Protein AF-A0A7S2SVE8-F1 (afdb_monomer_lite)

Organism: NCBI:txid1034831

pLDDT: mean 79.85, std 13.55, range [43.0, 96.0]

Sequence (107 aa):
PQIFYGEEISMAARYWTHGFDLFSPDRALVAHDYDTFHMRPWKWDYLHLGNSLRRLYGLLQLPGGSKFVAPQSPYGMGRHRSMRDFQALAGLHFGKRQSDAEYQCRR

Structure (mmCIF, N/CA/C/O backbone):
data_AF-A0A7S2SVE8-F1
#
_entry.id   AF-A0A7S2SVE8-F1
#
loop_
_atom_site.group_PDB
_atom_site.id
_atom_site.type_symbol
_atom_site.label_atom_id
_atom_site.label_alt_id
_atom_site.label_comp_id
_atom_site.label_asym_id
_atom_site.label_entity_id
_atom_site.label_seq_id
_atom_site.pdbx_PDB_ins_code
_atom_site.Cartn_x
_atom_site.Cartn_y
_atom_site.Cartn_z
_atom_site.occupancy
_atom_site.B_iso_or_equiv
_atom_site.auth_seq_id
_atom_site.auth_comp_id
_atom_site.auth_asym_id
_atom_site.auth_atom_id
_atom_site.pdbx_PDB_model_num
ATOM 1 N N . PRO A 1 1 ? 17.301 -0.600 -8.147 1.00 43.50 1 PRO A N 1
ATOM 2 C CA . PRO A 1 1 ? 16.457 -1.520 -7.350 1.00 43.50 1 PRO A CA 1
ATOM 3 C C . PRO A 1 1 ? 15.477 -0.756 -6.436 1.00 43.50 1 PRO A C 1
ATOM 5 O O . PRO A 1 1 ? 15.729 -0.660 -5.246 1.00 43.50 1 PRO A O 1
ATOM 8 N N . GLN A 1 2 ? 14.409 -0.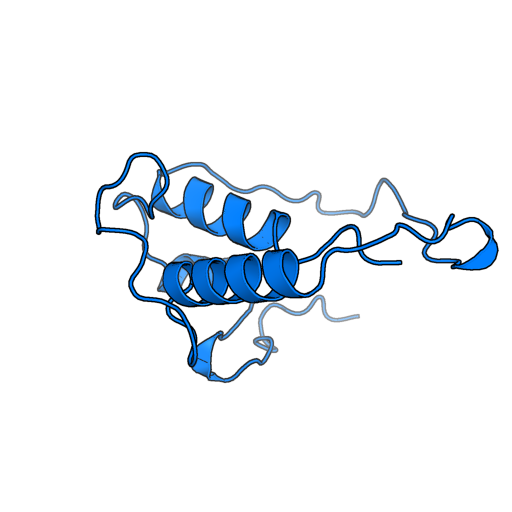148 -6.977 1.00 51.94 2 GLN A N 1
ATOM 9 C CA . GLN A 1 2 ? 13.431 0.620 -6.172 1.00 51.94 2 GLN A CA 1
ATOM 10 C C . GLN A 1 2 ? 12.044 0.784 -6.855 1.00 51.94 2 GLN A C 1
ATOM 12 O O . GLN A 1 2 ? 11.335 1.739 -6.574 1.00 51.94 2 GLN A O 1
ATOM 17 N N . ILE A 1 3 ? 11.626 -0.089 -7.780 1.00 48.03 3 ILE A N 1
ATOM 18 C CA . ILE A 1 3 ? 10.349 0.116 -8.510 1.00 48.03 3 ILE A CA 1
ATOM 19 C C . ILE A 1 3 ? 9.104 -0.231 -7.656 1.00 48.03 3 ILE A C 1
ATOM 21 O O . ILE A 1 3 ? 8.010 0.221 -7.965 1.00 48.03 3 ILE A O 1
ATOM 25 N N . PHE A 1 4 ? 9.265 -0.904 -6.513 1.00 56.09 4 PHE A N 1
ATOM 26 C CA . PHE A 1 4 ? 8.152 -1.419 -5.699 1.00 56.09 4 PHE A CA 1
ATOM 27 C C . PHE A 1 4 ? 8.020 -0.716 -4.330 1.00 56.09 4 PHE A C 1
ATOM 29 O O . PHE A 1 4 ? 8.106 -1.346 -3.277 1.00 56.09 4 PHE A O 1
ATOM 36 N N . TYR A 1 5 ? 7.855 0.617 -4.302 1.00 69.19 5 TYR A N 1
ATOM 37 C CA . TYR A 1 5 ? 7.613 1.371 -3.052 1.00 69.19 5 TYR A CA 1
ATOM 38 C C . TYR A 1 5 ? 6.125 1.605 -2.805 1.00 69.19 5 TYR A C 1
ATOM 40 O O . TYR A 1 5 ? 5.612 2.721 -2.885 1.00 69.19 5 TYR A O 1
ATOM 48 N N . GLY A 1 6 ? 5.443 0.517 -2.457 1.00 79.44 6 GLY A N 1
ATOM 49 C CA . GLY A 1 6 ? 4.107 0.559 -1.881 1.00 79.44 6 GLY A CA 1
ATOM 50 C C . GLY A 1 6 ? 2.978 0.865 -2.862 1.00 79.44 6 GLY A C 1
ATOM 51 O O . GLY A 1 6 ? 1.851 1.076 -2.416 1.00 79.44 6 GLY A O 1
ATOM 52 N N . GLU A 1 7 ? 3.244 0.863 -4.170 1.00 85.69 7 GLU A N 1
ATOM 53 C CA . GLU A 1 7 ? 2.198 0.951 -5.187 1.00 85.69 7 GLU A CA 1
ATOM 54 C C . GLU A 1 7 ? 1.219 -0.219 -5.037 1.00 85.69 7 GLU A C 1
ATOM 56 O O . GLU A 1 7 ? 0.022 0.032 -4.859 1.00 85.69 7 GLU A O 1
ATOM 61 N N . GLU A 1 8 ? 1.726 -1.459 -4.975 1.00 89.25 8 GLU A N 1
ATOM 62 C CA . GLU A 1 8 ? 0.890 -2.663 -4.938 1.00 89.25 8 GLU A CA 1
ATOM 63 C C . GLU A 1 8 ? -0.016 -2.680 -3.709 1.00 89.25 8 GLU A C 1
ATOM 65 O O . GLU A 1 8 ? -1.228 -2.849 -3.831 1.00 89.25 8 GLU A O 1
ATOM 70 N N . ILE A 1 9 ? 0.540 -2.428 -2.518 1.00 89.12 9 ILE A N 1
ATOM 71 C CA . ILE A 1 9 ? -0.256 -2.403 -1.283 1.00 89.12 9 ILE A CA 1
ATOM 72 C C . ILE A 1 9 ? -1.258 -1.243 -1.284 1.00 89.12 9 ILE A C 1
ATOM 74 O O . ILE A 1 9 ? -2.374 -1.391 -0.785 1.00 89.12 9 ILE A O 1
ATOM 78 N N . SER A 1 10 ? -0.900 -0.094 -1.873 1.00 90.00 10 SER A N 1
ATOM 79 C CA . SER A 1 10 ? -1.810 1.048 -1.978 1.00 90.00 10 SER A CA 1
ATOM 80 C C . SER A 1 10 ? -2.995 0.739 -2.890 1.00 90.00 10 SER A C 1
ATOM 82 O O . SER A 1 10 ? -4.126 1.103 -2.570 1.00 90.00 10 SER A O 1
ATOM 84 N N . MET A 1 11 ? -2.744 0.061 -4.012 1.00 91.75 11 MET A N 1
ATOM 85 C CA . MET A 1 11 ? -3.768 -0.347 -4.963 1.00 91.75 11 MET A CA 1
ATOM 86 C C . MET A 1 11 ? -4.648 -1.435 -4.376 1.00 91.75 11 MET A C 1
ATOM 88 O O . MET A 1 11 ? -5.862 -1.271 -4.365 1.00 91.75 11 MET A O 1
ATOM 92 N N . ALA A 1 12 ? -4.050 -2.490 -3.821 1.00 93.12 12 ALA A N 1
ATOM 93 C CA . ALA A 1 12 ? -4.775 -3.594 -3.208 1.00 93.12 12 ALA A CA 1
ATOM 94 C C . ALA A 1 12 ? -5.717 -3.103 -2.097 1.00 93.12 12 ALA A C 1
ATOM 96 O O . ALA A 1 12 ? -6.898 -3.447 -2.099 1.00 93.12 12 ALA A O 1
ATOM 97 N N . ALA A 1 13 ? -5.241 -2.221 -1.210 1.00 92.31 13 ALA A N 1
ATOM 98 C CA . ALA A 1 13 ? -6.067 -1.643 -0.152 1.00 92.31 13 ALA A CA 1
ATOM 99 C C . ALA A 1 13 ? -7.226 -0.791 -0.706 1.00 92.31 13 ALA A C 1
ATOM 101 O O . ALA A 1 13 ? -8.360 -0.877 -0.224 1.00 92.31 13 ALA A O 1
ATOM 102 N N . ARG A 1 14 ? -6.978 0.017 -1.748 1.00 92.56 14 ARG A N 1
ATOM 103 C CA . ARG A 1 14 ? -8.036 0.810 -2.397 1.00 92.56 14 ARG A CA 1
ATOM 104 C C . ARG A 1 14 ? -9.053 -0.076 -3.108 1.00 92.56 14 ARG A C 1
ATOM 106 O O . ARG A 1 14 ? -10.244 0.112 -2.893 1.00 92.56 14 ARG A O 1
ATOM 113 N N . TYR A 1 15 ? -8.616 -1.042 -3.907 1.00 94.75 15 TYR A N 1
ATOM 114 C CA . TYR A 1 15 ? -9.506 -1.974 -4.598 1.00 94.75 15 TYR A CA 1
ATOM 115 C C . TYR A 1 15 ? -10.366 -2.752 -3.606 1.00 94.75 15 TYR A C 1
ATOM 117 O O . TYR A 1 15 ? -11.591 -2.728 -3.708 1.00 94.75 15 TYR A O 1
ATOM 125 N N . TRP A 1 16 ? -9.757 -3.328 -2.572 1.00 95.12 16 TRP A N 1
ATOM 126 C CA . TRP A 1 16 ? -10.493 -4.031 -1.527 1.00 95.12 16 TRP A CA 1
ATOM 127 C C . TRP A 1 16 ? -11.578 -3.158 -0.886 1.00 95.12 16 TRP A C 1
ATOM 129 O O . TRP A 1 16 ? -12.748 -3.539 -0.823 1.00 95.12 16 TRP A O 1
ATOM 139 N N . THR A 1 17 ? -11.216 -1.949 -0.448 1.00 94.06 17 THR A N 1
ATOM 140 C CA . THR A 1 17 ? -12.159 -1.041 0.223 1.00 94.06 17 THR A CA 1
ATOM 141 C C . THR A 1 17 ? -13.261 -0.519 -0.707 1.00 94.06 17 THR A C 1
ATOM 143 O O . THR A 1 17 ? -14.321 -0.121 -0.220 1.00 94.06 17 THR A O 1
ATOM 146 N N . HIS A 1 18 ? -13.070 -0.565 -2.030 1.00 94.31 18 HIS A N 1
ATOM 147 C CA . HIS A 1 18 ? -14.093 -0.258 -3.039 1.00 94.31 18 HIS A CA 1
ATOM 148 C C . HIS A 1 18 ? -14.936 -1.469 -3.468 1.00 94.31 18 HIS A C 1
ATOM 150 O O . HIS A 1 18 ? -15.854 -1.302 -4.265 1.00 94.31 18 HIS A O 1
ATOM 156 N N . GLY A 1 19 ? -14.684 -2.658 -2.911 1.00 95.44 19 GLY A N 1
ATOM 157 C CA . GLY A 1 19 ? -15.508 -3.848 -3.137 1.00 95.44 19 GLY A CA 1
ATOM 158 C C . GLY A 1 19 ? -15.005 -4.774 -4.240 1.00 95.44 19 GLY A C 1
ATOM 159 O O . GLY A 1 19 ? -15.722 -5.697 -4.609 1.00 95.44 19 GLY A O 1
ATOM 160 N N . PHE A 1 20 ? -13.787 -4.561 -4.742 1.00 96.00 20 PHE A N 1
ATOM 161 C CA . PHE A 1 20 ? -13.153 -5.500 -5.663 1.00 96.00 20 PHE A CA 1
ATOM 162 C C . PHE A 1 20 ? -12.699 -6.760 -4.921 1.00 96.00 20 PHE A C 1
ATOM 164 O O . PHE A 1 20 ? -12.231 -6.699 -3.779 1.00 96.00 20 PHE A O 1
ATOM 171 N N . ASP A 1 21 ? -12.785 -7.893 -5.610 1.00 94.69 21 ASP A N 1
ATOM 172 C CA . ASP A 1 21 ? -12.220 -9.155 -5.151 1.00 94.69 21 ASP A CA 1
ATOM 173 C C . ASP A 1 21 ? -10.749 -9.265 -5.547 1.00 94.69 21 ASP A C 1
ATOM 175 O O . ASP A 1 21 ? -10.349 -8.895 -6.653 1.00 94.69 21 ASP A O 1
ATOM 179 N N . LEU A 1 22 ? -9.935 -9.760 -4.615 1.00 92.12 22 LEU A N 1
ATOM 180 C CA . LEU A 1 22 ? -8.515 -10.004 -4.828 1.00 92.12 22 LEU A CA 1
ATOM 181 C C . LEU A 1 22 ? -8.304 -11.509 -4.959 1.00 92.12 22 LEU A C 1
ATOM 183 O O . LEU A 1 22 ? -8.693 -12.269 -4.074 1.00 92.12 22 LEU A O 1
ATOM 187 N N . PHE A 1 23 ? -7.669 -11.919 -6.051 1.00 89.75 23 PHE A N 1
ATOM 188 C CA . PHE A 1 23 ? -7.348 -13.313 -6.326 1.00 89.75 23 PHE A CA 1
ATOM 189 C C . PHE A 1 23 ? -5.842 -13.466 -6.494 1.00 89.75 23 PHE A C 1
ATOM 191 O O . PHE A 1 23 ? -5.190 -12.639 -7.134 1.00 89.75 23 PHE A O 1
ATOM 198 N N . SER A 1 24 ? -5.304 -14.548 -5.948 1.00 84.81 24 SER A N 1
ATOM 199 C CA . SER A 1 24 ? -3.955 -15.023 -6.226 1.00 84.81 24 SER A CA 1
ATOM 200 C C . SER A 1 24 ? -4.031 -16.453 -6.762 1.00 84.81 24 SER A C 1
ATOM 202 O O . SER A 1 24 ? -4.918 -17.211 -6.362 1.00 84.81 24 SER A O 1
ATOM 204 N N . PRO A 1 25 ? -3.137 -16.838 -7.685 1.00 87.12 25 PRO A N 1
ATOM 205 C CA . PRO A 1 25 ? -3.052 -18.225 -8.117 1.00 87.12 25 PRO A CA 1
ATOM 206 C C . PRO A 1 25 ? -2.577 -19.113 -6.956 1.00 87.12 25 PRO A C 1
ATOM 208 O O . PRO A 1 25 ? -1.768 -18.687 -6.130 1.00 87.12 25 PRO A O 1
ATOM 211 N N . ASP A 1 26 ? -3.036 -20.366 -6.918 1.00 86.31 26 ASP A N 1
ATOM 212 C CA . ASP A 1 26 ? -2.603 -21.373 -5.936 1.00 86.31 26 ASP A CA 1
ATOM 213 C C . ASP A 1 26 ? -1.148 -21.821 -6.154 1.00 86.31 26 ASP A C 1
ATOM 215 O O . ASP A 1 26 ? -0.529 -22.423 -5.277 1.00 86.31 26 ASP A O 1
ATOM 219 N N . ARG A 1 27 ? -0.590 -21.521 -7.334 1.00 86.00 27 ARG A N 1
ATOM 220 C CA . ARG A 1 27 ? 0.771 -21.874 -7.743 1.00 86.00 27 ARG A CA 1
ATOM 221 C C . ARG A 1 27 ? 1.480 -20.679 -8.359 1.00 86.00 27 ARG A C 1
ATOM 223 O O . ARG A 1 27 ? 0.893 -19.903 -9.110 1.00 86.00 27 ARG A O 1
ATOM 230 N N . ALA A 1 28 ? 2.779 -20.570 -8.095 1.00 86.88 28 ALA A N 1
ATOM 231 C CA . ALA A 1 28 ? 3.631 -19.601 -8.768 1.00 86.88 28 ALA A CA 1
ATOM 232 C C . ALA A 1 28 ? 3.839 -20.021 -10.232 1.00 86.88 28 ALA A C 1
ATOM 234 O O . ALA A 1 28 ? 4.504 -21.018 -10.507 1.00 86.88 28 ALA A O 1
ATOM 235 N N . LEU A 1 29 ? 3.252 -19.269 -11.166 1.00 88.19 29 LEU A N 1
ATOM 236 C CA . LEU A 1 29 ? 3.376 -19.519 -12.611 1.00 88.19 29 LEU A CA 1
ATOM 237 C C . LEU A 1 29 ? 4.487 -18.689 -13.266 1.00 88.19 29 LEU A C 1
ATOM 239 O O . LEU A 1 29 ? 4.997 -19.057 -14.319 1.00 88.19 29 LEU A O 1
ATOM 243 N N . VAL A 1 30 ? 4.846 -17.561 -12.651 1.00 89.06 30 VAL A N 1
ATOM 244 C CA . VAL A 1 30 ? 5.847 -16.614 -13.147 1.00 89.06 30 VAL A CA 1
ATOM 245 C C . VAL A 1 30 ? 6.785 -16.273 -11.999 1.00 89.06 30 VAL A C 1
ATOM 247 O O . VAL A 1 30 ? 6.333 -16.005 -10.886 1.00 89.06 30 VAL A O 1
ATOM 250 N N . ALA A 1 31 ? 8.087 -16.278 -12.275 1.00 84.62 31 ALA A N 1
ATOM 251 C CA . ALA A 1 31 ? 9.113 -15.843 -11.341 1.00 84.62 31 ALA A CA 1
ATOM 252 C C . ALA A 1 31 ? 9.720 -14.521 -11.816 1.00 84.62 31 ALA A C 1
ATOM 254 O O . ALA A 1 31 ? 9.873 -14.293 -13.017 1.00 84.62 31 ALA A O 1
ATOM 255 N N . HIS A 1 32 ? 10.069 -13.662 -10.864 1.00 79.25 32 HIS A N 1
ATOM 256 C CA . HIS A 1 32 ? 10.869 -12.477 -11.131 1.00 79.25 32 HIS A CA 1
ATOM 257 C C . HIS A 1 32 ? 12.313 -12.758 -10.728 1.00 79.25 32 HIS A C 1
ATOM 259 O O . HIS A 1 32 ? 12.558 -13.243 -9.621 1.00 79.25 32 HIS A O 1
ATOM 265 N N . ASP A 1 33 ? 13.255 -12.451 -11.616 1.00 82.06 33 ASP A N 1
ATOM 266 C CA . ASP A 1 33 ? 14.668 -12.450 -11.267 1.00 82.06 33 ASP A CA 1
ATOM 267 C C . ASP A 1 33 ? 14.986 -11.157 -10.511 1.00 82.06 33 ASP A C 1
ATOM 269 O O . ASP A 1 33 ? 14.917 -10.058 -11.063 1.00 82.06 33 ASP A O 1
ATOM 273 N N . TYR A 1 34 ? 15.280 -11.293 -9.220 1.00 73.69 34 TYR A N 1
ATOM 274 C CA . TYR A 1 34 ? 15.666 -10.173 -8.367 1.00 73.69 34 TYR A CA 1
ATOM 275 C C . TYR A 1 34 ? 17.166 -9.858 -8.439 1.00 73.69 34 TYR A C 1
ATOM 277 O O . TYR A 1 34 ? 17.627 -8.999 -7.680 1.00 73.69 34 TYR A O 1
ATOM 285 N N . ASP A 1 35 ? 17.936 -10.517 -9.315 1.00 76.44 35 ASP A N 1
ATOM 286 C CA . ASP A 1 35 ? 19.346 -10.197 -9.487 1.00 76.44 35 ASP A CA 1
ATOM 287 C C . ASP A 1 35 ? 19.517 -8.735 -9.923 1.00 76.44 35 ASP A C 1
ATOM 289 O O . ASP A 1 35 ? 19.028 -8.240 -10.944 1.00 76.44 35 ASP A O 1
ATOM 293 N N . THR A 1 36 ? 20.236 -8.005 -9.080 1.00 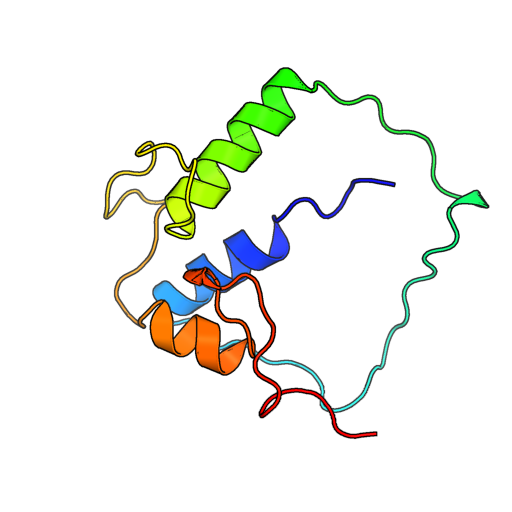66.19 36 THR A N 1
ATOM 294 C CA . THR A 1 36 ? 20.495 -6.580 -9.241 1.00 66.19 36 THR A CA 1
ATOM 295 C C . THR A 1 36 ? 21.433 -6.268 -10.407 1.00 66.19 36 THR A C 1
ATOM 297 O O . THR A 1 36 ? 21.513 -5.105 -10.805 1.00 66.19 36 THR A O 1
ATOM 300 N N . PHE A 1 37 ? 22.105 -7.276 -10.980 1.00 62.59 37 PHE A N 1
ATOM 301 C CA . PHE A 1 37 ? 23.106 -7.110 -12.038 1.00 62.59 37 PHE A CA 1
ATOM 302 C C . PHE A 1 37 ? 22.548 -6.464 -13.319 1.00 62.59 37 PHE A C 1
ATOM 304 O O . PHE A 1 37 ? 23.248 -5.721 -14.007 1.00 62.59 37 PHE A O 1
ATOM 311 N N . HIS A 1 38 ? 21.263 -6.673 -13.618 1.00 62.06 38 HIS A N 1
ATOM 312 C CA . HIS A 1 38 ? 20.593 -6.109 -14.797 1.00 62.06 38 HIS A CA 1
ATOM 313 C C . HIS A 1 38 ? 19.806 -4.822 -14.509 1.00 62.06 38 HIS A C 1
ATOM 315 O O . HIS A 1 38 ? 19.218 -4.222 -15.416 1.00 62.06 38 HIS A O 1
ATOM 321 N N . MET A 1 39 ? 19.791 -4.354 -13.259 1.00 62.56 39 MET A N 1
ATOM 322 C CA . MET A 1 39 ? 19.023 -3.174 -12.884 1.00 62.56 39 MET A CA 1
ATOM 323 C C . MET A 1 39 ? 19.798 -1.896 -13.191 1.00 62.56 39 MET A C 1
ATOM 325 O O . MET A 1 39 ? 20.745 -1.535 -12.494 1.00 62.56 39 MET A O 1
ATOM 329 N N . ARG A 1 40 ? 19.334 -1.129 -14.183 1.00 64.56 40 ARG A N 1
ATOM 330 C CA . ARG A 1 40 ? 19.809 0.249 -14.358 1.00 64.56 40 ARG A CA 1
ATOM 331 C C . ARG A 1 40 ? 19.468 1.066 -13.101 1.00 64.56 40 ARG A C 1
ATOM 333 O O . ARG A 1 40 ? 18.317 1.028 -12.652 1.00 64.56 40 ARG A O 1
ATOM 340 N N . PRO A 1 41 ? 20.426 1.800 -12.508 1.00 65.94 41 PRO A N 1
ATOM 341 C CA . PRO A 1 41 ? 20.130 2.670 -11.382 1.00 65.94 41 PRO A CA 1
ATOM 342 C C . PRO A 1 41 ? 19.233 3.817 -11.854 1.00 65.94 41 PRO A C 1
ATOM 344 O O . PRO A 1 41 ? 19.627 4.657 -12.663 1.00 65.94 41 PRO A O 1
ATOM 347 N N . TRP A 1 42 ? 18.002 3.834 -11.353 1.00 66.12 42 TRP A N 1
ATOM 348 C CA . TRP A 1 42 ? 17.077 4.943 -11.540 1.00 66.12 42 TRP A CA 1
ATOM 349 C C . TRP A 1 42 ? 17.532 6.122 -10.677 1.00 66.12 42 TRP A C 1
ATOM 351 O O . TRP A 1 42 ? 17.937 5.936 -9.527 1.00 66.12 42 TRP A O 1
ATOM 361 N N . LYS A 1 43 ? 17.483 7.339 -11.226 1.00 71.62 43 LYS A N 1
ATOM 362 C CA . LYS A 1 43 ? 17.680 8.558 -10.435 1.00 71.62 43 LYS A CA 1
ATOM 363 C C . LYS A 1 43 ? 16.369 8.895 -9.737 1.00 71.62 43 LYS A C 1
ATOM 365 O O . LYS A 1 43 ? 15.349 9.053 -10.401 1.00 71.62 43 LYS A O 1
ATOM 370 N N . TRP A 1 44 ? 16.419 9.026 -8.418 1.00 69.75 44 TRP A N 1
ATOM 371 C CA . TRP A 1 44 ? 15.250 9.331 -7.600 1.00 69.75 44 TRP A CA 1
ATOM 372 C C . TRP A 1 44 ? 15.352 10.724 -7.004 1.00 69.75 44 TRP A C 1
ATOM 374 O O . TRP A 1 44 ? 16.403 11.120 -6.499 1.00 69.75 44 TRP A O 1
ATOM 384 N N . ASP A 1 45 ? 14.228 11.434 -7.004 1.00 81.38 45 ASP A N 1
ATOM 385 C CA . ASP A 1 45 ? 14.037 12.575 -6.123 1.00 81.38 45 ASP A CA 1
ATOM 386 C C . ASP A 1 45 ? 13.573 12.064 -4.749 1.00 81.38 45 ASP A C 1
ATOM 388 O O . ASP A 1 45 ? 12.419 11.668 -4.550 1.00 81.38 45 ASP A O 1
ATOM 392 N N . TYR A 1 46 ? 14.498 12.066 -3.791 1.00 80.88 46 TYR A N 1
ATOM 393 C CA . TYR A 1 46 ? 14.253 11.618 -2.422 1.00 80.88 46 TYR A CA 1
ATOM 394 C C . TYR A 1 46 ? 13.189 12.451 -1.694 1.00 80.88 46 TYR A C 1
ATOM 396 O O . TYR A 1 46 ? 12.487 11.917 -0.831 1.00 80.88 46 TYR A O 1
ATOM 404 N N . LEU A 1 47 ? 13.020 13.729 -2.052 1.00 85.12 47 LEU A N 1
ATOM 405 C CA . LEU A 1 47 ? 11.972 14.577 -1.486 1.00 85.12 47 LEU A CA 1
ATOM 406 C C . LEU A 1 47 ? 10.592 14.087 -1.937 1.00 85.12 47 LEU A C 1
ATOM 408 O O . LEU A 1 47 ? 9.677 13.929 -1.122 1.00 85.12 47 LEU A O 1
ATOM 412 N N . HIS A 1 48 ? 10.449 13.792 -3.230 1.00 82.69 48 HIS A N 1
ATOM 413 C CA . HIS A 1 48 ? 9.204 13.269 -3.796 1.00 82.69 48 HIS A CA 1
ATOM 414 C C . HIS A 1 48 ? 8.881 11.877 -3.249 1.00 82.69 48 HIS A C 1
ATOM 416 O O . HIS A 1 48 ? 7.726 11.609 -2.900 1.00 82.69 48 HIS A O 1
ATOM 422 N N . LEU A 1 49 ? 9.896 11.025 -3.091 1.00 82.81 49 LEU A N 1
ATOM 423 C CA . LEU A 1 49 ? 9.749 9.714 -2.463 1.00 82.81 49 LEU A CA 1
ATOM 424 C C . LEU A 1 49 ? 9.241 9.838 -1.019 1.00 82.81 49 LEU A C 1
ATOM 426 O O . LEU A 1 49 ? 8.241 9.213 -0.666 1.00 82.81 49 LEU A O 1
ATOM 430 N N . GLY A 1 50 ? 9.869 10.690 -0.203 1.00 86.00 50 GLY A N 1
ATOM 431 C CA . GLY A 1 50 ? 9.459 10.916 1.185 1.00 86.00 50 GLY A CA 1
ATOM 432 C C . GLY A 1 50 ? 8.019 11.423 1.305 1.00 86.00 50 GLY A C 1
ATOM 433 O O . GLY A 1 50 ? 7.240 10.920 2.118 1.00 86.00 50 GLY A O 1
ATOM 434 N N . ASN A 1 51 ? 7.624 12.364 0.445 1.00 86.12 51 ASN A N 1
ATOM 435 C CA . ASN A 1 51 ? 6.249 12.863 0.392 1.00 86.12 51 ASN A CA 1
ATOM 436 C C . ASN A 1 51 ? 5.250 11.777 -0.029 1.00 86.12 51 ASN A C 1
ATOM 438 O O . ASN A 1 51 ? 4.162 11.683 0.546 1.00 86.12 51 ASN A O 1
ATOM 442 N N . SER A 1 52 ? 5.618 10.934 -0.996 1.00 84.50 52 SER A N 1
ATOM 443 C CA . SER A 1 52 ? 4.783 9.815 -1.433 1.00 84.50 52 SER 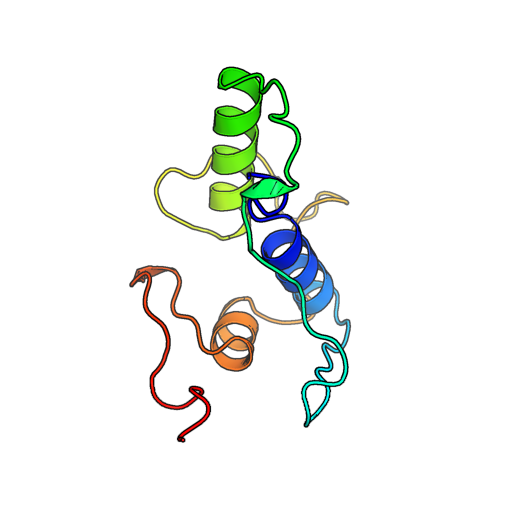A CA 1
ATOM 444 C C . SER A 1 52 ? 4.573 8.790 -0.316 1.00 84.50 52 SER A C 1
ATOM 446 O O . SER A 1 52 ? 3.434 8.425 -0.024 1.00 84.50 52 SER A O 1
ATOM 448 N N . LEU A 1 53 ? 5.643 8.417 0.393 1.00 86.12 53 LEU A N 1
ATOM 449 C CA . LEU A 1 53 ? 5.580 7.485 1.522 1.00 86.12 53 LEU A CA 1
ATOM 450 C C . LEU A 1 53 ? 4.719 8.021 2.670 1.00 86.12 53 LEU A C 1
ATOM 452 O O . LEU A 1 53 ? 3.909 7.282 3.223 1.00 86.12 53 LEU A O 1
ATOM 456 N N . ARG A 1 54 ? 4.816 9.317 2.996 1.00 87.62 54 ARG A N 1
ATOM 457 C CA . ARG A 1 54 ? 3.950 9.939 4.014 1.00 87.62 54 ARG A CA 1
ATOM 458 C C . ARG A 1 54 ? 2.473 9.860 3.631 1.00 87.62 54 ARG A C 1
ATOM 460 O O . ARG A 1 54 ? 1.645 9.579 4.495 1.00 87.62 54 ARG A O 1
ATOM 467 N N . ARG A 1 55 ? 2.132 10.065 2.352 1.00 86.00 55 ARG A N 1
ATOM 468 C CA . ARG A 1 55 ? 0.750 9.901 1.862 1.00 86.00 55 ARG A CA 1
ATOM 469 C C . ARG A 1 55 ? 0.291 8.453 1.953 1.00 86.00 55 ARG A C 1
ATOM 471 O O . ARG A 1 55 ? -0.813 8.209 2.426 1.00 86.00 55 ARG A O 1
ATOM 478 N N . LEU A 1 56 ? 1.141 7.507 1.554 1.00 87.31 56 LEU A N 1
ATOM 479 C CA . LEU A 1 56 ? 0.853 6.079 1.663 1.00 87.31 56 LEU A CA 1
ATOM 480 C C . LEU A 1 56 ? 0.598 5.670 3.116 1.00 87.31 56 LEU A C 1
ATOM 482 O O . LEU A 1 56 ? -0.383 4.993 3.405 1.00 87.31 56 LEU A O 1
ATOM 486 N N . TYR A 1 57 ? 1.442 6.116 4.044 1.00 88.00 57 TYR A N 1
ATOM 487 C CA . TYR A 1 57 ? 1.263 5.828 5.465 1.00 88.00 57 TYR A CA 1
ATOM 488 C C . TYR A 1 57 ? -0.022 6.457 5.999 1.00 88.00 57 TYR A C 1
ATOM 490 O O . TYR A 1 57 ? -0.722 5.828 6.782 1.00 88.00 57 TYR A O 1
ATOM 498 N N . GLY A 1 58 ? -0.378 7.655 5.533 1.00 87.00 58 GLY A N 1
ATOM 499 C CA . GLY A 1 58 ? -1.662 8.277 5.847 1.00 87.00 58 GLY A CA 1
ATOM 500 C C . GLY A 1 58 ? -2.846 7.440 5.371 1.00 87.00 58 GLY A C 1
ATOM 501 O O . GLY A 1 58 ? -3.763 7.165 6.140 1.00 87.00 58 GLY A O 1
ATOM 502 N N . LEU A 1 59 ? -2.783 6.983 4.120 1.00 87.38 59 LEU A N 1
ATOM 503 C CA . L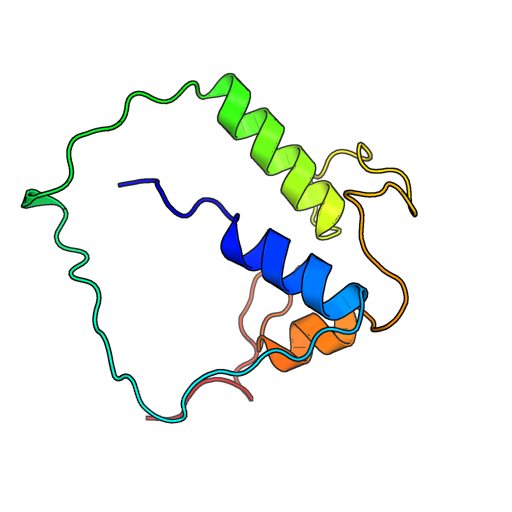EU A 1 59 ? -3.792 6.136 3.492 1.00 87.38 59 LEU A CA 1
ATOM 504 C C . LEU A 1 59 ? -3.975 4.816 4.265 1.00 87.38 59 LEU A C 1
ATOM 506 O O . LEU A 1 59 ? -5.099 4.444 4.588 1.00 87.38 59 LEU A O 1
ATOM 510 N N . LEU A 1 60 ? -2.876 4.142 4.614 1.00 87.12 60 LEU A N 1
ATOM 511 C CA . LEU A 1 60 ? -2.876 2.863 5.339 1.00 87.12 60 LEU A CA 1
ATOM 512 C C . LEU A 1 60 ? -3.042 3.005 6.862 1.00 87.12 60 LEU A C 1
ATOM 514 O O . LEU A 1 60 ? -2.981 2.002 7.569 1.00 87.12 60 LEU A O 1
ATOM 518 N N . GLN A 1 61 ? -3.251 4.225 7.371 1.00 85.12 61 GLN A N 1
ATOM 519 C CA . GLN A 1 61 ? -3.402 4.522 8.803 1.00 85.12 61 GLN A CA 1
ATOM 520 C C . GLN A 1 61 ? -2.184 4.083 9.642 1.00 85.12 61 GLN A C 1
ATOM 522 O O . GLN A 1 61 ? -2.302 3.630 10.779 1.00 85.12 61 GLN A O 1
ATOM 527 N N . LEU A 1 62 ? -0.991 4.227 9.065 1.00 85.75 62 LEU A N 1
ATOM 528 C CA . LEU A 1 62 ? 0.292 3.918 9.685 1.00 85.75 62 LEU A CA 1
ATOM 529 C C . LEU A 1 62 ? 0.889 5.140 10.413 1.00 85.75 62 LEU A C 1
ATOM 531 O O . LEU A 1 62 ? 0.698 6.284 9.983 1.00 85.75 62 LEU A O 1
ATOM 535 N N . PRO A 1 63 ? 1.690 4.922 11.477 1.00 84.06 63 PRO A N 1
ATOM 536 C CA . PRO A 1 63 ? 2.411 5.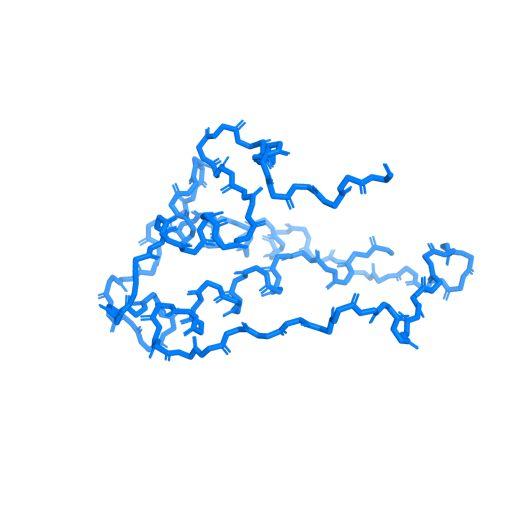998 12.155 1.00 84.06 63 PRO A CA 1
ATOM 537 C C . PRO A 1 63 ? 3.309 6.796 11.201 1.00 84.06 63 PRO A C 1
ATOM 539 O O . PRO A 1 63 ? 3.999 6.221 10.358 1.00 84.06 63 PRO A O 1
ATOM 542 N N . GLY A 1 64 ? 3.335 8.123 11.357 1.00 83.06 64 GLY A N 1
ATOM 543 C CA . GLY A 1 64 ? 4.113 9.027 10.495 1.00 83.06 64 GLY A CA 1
ATOM 544 C C . GLY A 1 64 ? 3.436 9.382 9.165 1.00 83.06 64 GLY A C 1
ATOM 545 O O . GLY A 1 64 ? 4.018 10.113 8.361 1.00 83.06 64 GLY A O 1
ATOM 546 N N . GLY A 1 65 ? 2.212 8.898 8.939 1.00 82.19 65 GLY A N 1
ATOM 547 C CA . 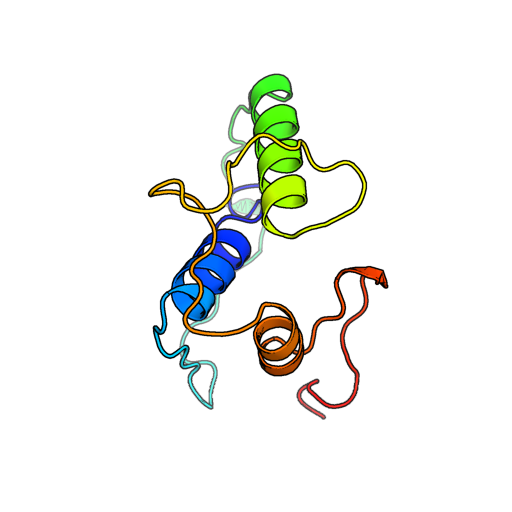GLY A 1 65 ? 1.388 9.253 7.791 1.00 82.19 65 GLY A CA 1
ATOM 548 C C . GLY A 1 65 ? 0.889 10.697 7.808 1.00 82.19 65 GLY A C 1
ATOM 549 O O . GLY A 1 65 ? 0.587 11.264 8.859 1.00 82.19 65 GLY A O 1
ATOM 550 N N . SER A 1 66 ? 0.779 11.309 6.630 1.00 78.44 66 SER A N 1
ATOM 551 C CA . SER A 1 66 ? 0.119 12.605 6.475 1.00 78.44 66 SER A CA 1
ATOM 552 C C . SER A 1 66 ? -1.402 12.430 6.442 1.00 78.44 66 SER A C 1
ATOM 554 O O . SER A 1 66 ? -1.917 11.496 5.837 1.00 78.44 66 SER A O 1
ATOM 556 N N . LYS A 1 67 ? -2.160 13.368 7.021 1.00 66.56 67 LYS A N 1
ATOM 557 C CA . LYS A 1 67 ? -3.641 13.383 6.974 1.00 66.56 67 LYS A CA 1
ATOM 558 C C . LYS A 1 67 ? -4.204 13.771 5.591 1.00 66.56 67 LYS A C 1
ATOM 560 O O . LYS A 1 67 ? -5.298 14.310 5.494 1.00 66.56 67 LYS A O 1
ATOM 565 N N . PHE A 1 68 ? -3.422 13.593 4.528 1.00 58.78 68 PHE A N 1
ATOM 566 C CA . PHE A 1 68 ? -3.585 14.333 3.274 1.00 58.78 68 PHE A CA 1
ATOM 567 C C . PHE A 1 68 ? -4.736 13.834 2.396 1.00 58.78 68 PHE A C 1
ATOM 569 O O . PHE A 1 68 ? -5.155 14.543 1.488 1.00 58.78 68 PHE A O 1
ATOM 576 N N . VAL A 1 69 ? -5.257 12.632 2.649 1.00 61.44 69 VAL A N 1
ATOM 577 C CA . VAL A 1 69 ? -6.387 12.102 1.886 1.00 61.44 69 VAL A CA 1
ATOM 578 C C . VAL A 1 69 ? -7.647 12.254 2.718 1.00 61.44 69 VAL A C 1
ATOM 580 O O . VAL A 1 69 ? -7.832 11.558 3.716 1.00 61.44 69 VAL A O 1
ATOM 583 N N . ALA A 1 70 ? -8.503 13.191 2.310 1.00 57.56 70 ALA A N 1
ATOM 584 C CA . ALA A 1 70 ? -9.827 13.326 2.889 1.00 57.56 70 ALA A CA 1
ATOM 585 C C . ALA A 1 70 ? -10.564 11.981 2.760 1.00 57.56 70 ALA A C 1
ATOM 587 O O . ALA A 1 70 ? -10.539 11.378 1.676 1.00 57.56 70 ALA A O 1
ATOM 588 N N . PRO A 1 71 ? -11.232 11.504 3.825 1.00 55.66 71 PRO A N 1
ATOM 589 C CA . PRO A 1 71 ? -12.197 10.426 3.687 1.00 55.66 71 PRO A CA 1
ATOM 590 C C . PRO A 1 71 ? -13.138 10.792 2.533 1.00 55.66 71 PRO A C 1
ATOM 592 O O . PRO A 1 71 ? -13.691 11.888 2.545 1.00 55.66 71 PRO A O 1
ATOM 595 N N . GLN A 1 72 ? -13.321 9.893 1.558 1.00 62.47 72 GLN A N 1
ATOM 596 C CA . GLN A 1 72 ? -14.194 10.080 0.380 1.00 62.47 72 GLN A CA 1
ATOM 597 C C . GLN A 1 72 ? -13.623 10.910 -0.788 1.00 62.47 72 GLN A C 1
ATOM 599 O O . GLN A 1 72 ? -14.360 11.250 -1.711 1.00 62.47 72 GLN A O 1
ATOM 604 N N . SER A 1 73 ? -12.318 11.199 -0.813 1.00 77.62 73 SER A N 1
ATOM 605 C CA . SER A 1 73 ? -11.663 11.610 -2.065 1.00 77.62 73 SER A CA 1
ATOM 606 C C . SER A 1 73 ? -11.785 10.497 -3.124 1.00 77.62 73 SER A C 1
ATOM 608 O O . SER A 1 73 ? -11.684 9.326 -2.748 1.00 77.62 73 SER A O 1
ATOM 610 N N . PRO A 1 74 ? -11.886 10.815 -4.433 1.00 79.56 74 PRO A N 1
ATOM 611 C CA . PRO A 1 74 ? -11.802 9.816 -5.509 1.00 79.56 74 PRO A CA 1
ATOM 612 C C . PRO A 1 74 ? -10.548 8.927 -5.445 1.00 79.56 74 PRO A C 1
ATOM 614 O O . PRO A 1 74 ? -10.537 7.828 -5.985 1.00 79.56 74 PRO A O 1
ATOM 617 N N . TYR A 1 75 ? -9.494 9.397 -4.768 1.00 81.31 75 TYR A N 1
ATOM 618 C CA . TYR A 1 75 ? -8.225 8.687 -4.587 1.00 81.31 75 TYR A CA 1
ATOM 619 C C . TYR A 1 75 ? -8.047 8.103 -3.172 1.00 81.31 75 TYR A C 1
ATOM 621 O O . TYR A 1 75 ? -6.955 7.657 -2.813 1.00 81.31 75 TYR A O 1
ATOM 629 N N . GLY A 1 76 ? -9.094 8.155 -2.344 1.00 86.38 76 GLY A N 1
ATOM 630 C CA . GLY A 1 76 ? -9.096 7.677 -0.964 1.00 86.38 76 GLY A CA 1
ATOM 631 C C . GLY A 1 76 ? -9.452 6.207 -0.812 1.00 86.38 76 GLY A C 1
ATOM 632 O O . GLY A 1 76 ? -9.497 5.449 -1.776 1.00 86.38 76 GLY A O 1
ATOM 633 N N . MET A 1 77 ? -9.680 5.800 0.436 1.00 89.88 77 MET A N 1
ATOM 634 C CA . MET A 1 77 ? -10.226 4.477 0.734 1.00 89.88 77 MET A CA 1
ATOM 635 C C . MET A 1 77 ? -11.730 4.447 0.480 1.00 89.88 77 MET A C 1
ATOM 637 O O . MET A 1 77 ? -12.435 5.425 0.750 1.00 89.88 77 MET A O 1
ATOM 641 N N . GLY A 1 78 ? -12.211 3.305 -0.003 1.00 90.81 78 GLY A N 1
ATOM 642 C CA . GLY A 1 78 ? -13.635 3.031 -0.130 1.00 90.81 78 GLY A CA 1
ATOM 643 C C . GLY A 1 78 ? -14.276 2.658 1.212 1.00 90.81 78 GLY A C 1
ATOM 644 O O . GLY A 1 78 ? -13.639 2.683 2.267 1.00 90.81 78 GLY A O 1
ATOM 645 N N . ARG A 1 79 ? -15.568 2.318 1.172 1.00 91.00 79 ARG A N 1
ATOM 646 C CA . ARG A 1 79 ? -16.368 1.939 2.355 1.00 91.00 79 ARG A CA 1
ATOM 647 C C . ARG A 1 79 ? -17.048 0.575 2.235 1.00 91.00 79 ARG A C 1
ATOM 649 O O . ARG A 1 79 ? -17.803 0.202 3.122 1.00 91.00 79 ARG A O 1
ATOM 656 N N . HIS A 1 80 ? -16.814 -0.149 1.144 1.00 94.94 80 HIS A N 1
ATOM 657 C CA . HIS A 1 80 ? -17.484 -1.419 0.877 1.00 94.94 80 HIS A CA 1
ATOM 658 C C . HIS A 1 80 ? -16.943 -2.553 1.762 1.00 94.94 80 HIS A C 1
ATOM 660 O O . HIS A 1 80 ? -17.683 -3.466 2.118 1.00 94.94 80 HIS A O 1
ATOM 666 N N . ARG A 1 81 ? -15.650 -2.521 2.110 1.00 94.50 81 ARG A N 1
ATOM 667 C CA . ARG A 1 81 ? -14.995 -3.515 2.978 1.00 94.50 81 ARG A CA 1
ATOM 668 C C . ARG A 1 81 ? -14.007 -2.836 3.919 1.00 94.50 81 ARG A C 1
ATOM 670 O O . ARG A 1 81 ? -13.501 -1.755 3.612 1.00 94.50 81 ARG A O 1
ATOM 677 N N . SER A 1 82 ? -13.740 -3.454 5.070 1.00 93.50 82 SER A N 1
ATOM 678 C CA . SER A 1 82 ? -12.889 -2.855 6.100 1.00 93.50 82 SER A CA 1
ATOM 679 C C . SER A 1 82 ? -11.395 -3.074 5.828 1.00 93.50 82 SER A C 1
ATOM 681 O O . SER A 1 82 ? -10.983 -4.081 5.248 1.00 93.50 82 SER A O 1
ATOM 683 N N . MET A 1 83 ? -10.558 -2.154 6.317 1.00 90.81 83 MET A N 1
ATOM 684 C CA . MET A 1 83 ? -9.095 -2.315 6.307 1.00 90.81 83 MET A CA 1
ATOM 685 C C . MET A 1 83 ? -8.592 -3.398 7.266 1.00 90.81 83 MET A C 1
ATOM 687 O O . MET A 1 83 ? -7.447 -3.834 7.154 1.00 90.81 83 MET A O 1
ATOM 691 N N . ARG A 1 84 ? -9.417 -3.819 8.228 1.00 91.38 84 ARG A N 1
ATOM 692 C CA . ARG A 1 84 ? -9.085 -4.922 9.132 1.00 91.38 84 ARG A CA 1
ATOM 693 C C . ARG A 1 84 ? -9.181 -6.258 8.401 1.00 91.38 84 ARG A C 1
ATOM 695 O O . ARG A 1 84 ? -8.266 -7.065 8.507 1.00 91.38 84 ARG A O 1
ATOM 702 N N . ASP A 1 85 ? -10.232 -6.444 7.611 1.00 92.38 85 ASP A N 1
ATOM 703 C CA . ASP A 1 85 ? -10.412 -7.665 6.817 1.00 92.38 85 ASP A CA 1
ATOM 704 C C . ASP A 1 85 ? -9.373 -7.747 5.698 1.00 92.38 85 ASP A C 1
ATOM 706 O O . ASP A 1 85 ? -8.867 -8.823 5.404 1.00 92.38 85 ASP A O 1
ATOM 710 N N . PHE A 1 86 ? -8.977 -6.598 5.135 1.00 92.12 86 PHE A N 1
ATOM 711 C CA . PHE A 1 86 ? -7.852 -6.536 4.202 1.00 92.12 86 PHE A CA 1
ATOM 712 C C . PHE A 1 86 ? -6.551 -7.049 4.829 1.00 92.12 86 PHE A C 1
ATOM 714 O O . PHE A 1 86 ? -5.830 -7.830 4.220 1.00 92.12 86 PHE A O 1
ATOM 721 N N . GLN A 1 87 ? -6.252 -6.602 6.050 1.00 90.75 87 GLN A N 1
ATOM 722 C CA . GLN A 1 87 ? -5.074 -7.032 6.801 1.00 90.75 87 GLN A CA 1
ATOM 723 C C . GLN A 1 87 ? -5.094 -8.539 7.076 1.00 90.75 87 GLN A C 1
ATOM 725 O O . GLN A 1 87 ? -4.073 -9.195 6.887 1.00 90.75 87 GLN A O 1
ATOM 730 N N . ALA A 1 88 ? -6.256 -9.094 7.433 1.00 90.12 88 ALA A N 1
ATOM 731 C CA . ALA A 1 88 ? -6.429 -10.535 7.601 1.00 90.12 88 ALA A CA 1
ATOM 732 C C . ALA A 1 88 ? -6.212 -11.297 6.281 1.00 90.12 88 ALA A C 1
ATOM 734 O O . ALA A 1 88 ? -5.422 -12.233 6.248 1.00 90.12 88 ALA A O 1
ATOM 735 N N . LEU A 1 89 ? -6.828 -10.847 5.180 1.00 88.56 89 LEU A N 1
ATOM 736 C CA . LEU A 1 89 ? -6.647 -11.435 3.847 1.00 88.56 89 LEU A CA 1
ATOM 737 C C . LEU A 1 89 ? -5.180 -11.413 3.396 1.00 88.56 89 LEU A C 1
ATOM 739 O O . LEU A 1 89 ? -4.687 -12.382 2.829 1.00 88.56 89 LEU A O 1
ATOM 743 N N . ALA A 1 90 ? -4.483 -10.304 3.643 1.00 87.50 90 ALA A N 1
ATOM 744 C CA . ALA A 1 90 ? -3.077 -10.147 3.295 1.00 87.50 90 ALA A CA 1
ATOM 745 C C . ALA A 1 90 ? -2.129 -10.883 4.259 1.00 87.50 90 ALA A C 1
ATOM 747 O O . ALA A 1 90 ? -0.932 -10.955 3.984 1.00 87.50 90 ALA A O 1
ATOM 748 N N . GLY A 1 91 ? -2.623 -11.382 5.399 1.00 88.81 91 GLY A N 1
ATOM 749 C CA . GLY A 1 91 ? -1.790 -11.960 6.450 1.00 88.81 91 GLY A CA 1
ATOM 750 C C . GLY A 1 91 ? -0.825 -10.950 7.081 1.00 88.81 91 GLY A C 1
ATOM 751 O O . GLY A 1 91 ? 0.305 -11.304 7.418 1.00 88.81 91 GLY A O 1
ATOM 752 N N . LEU A 1 92 ? -1.224 -9.680 7.204 1.00 88.00 92 LEU A N 1
ATOM 753 C CA . LEU A 1 92 ? -0.376 -8.584 7.686 1.00 88.00 92 LEU A CA 1
ATOM 754 C C . LEU A 1 92 ? -1.051 -7.803 8.810 1.00 88.00 92 LEU A C 1
ATOM 756 O O . LEU A 1 92 ? -2.202 -7.405 8.694 1.00 88.00 92 LEU A O 1
ATOM 760 N N . HIS A 1 93 ? -0.289 -7.450 9.845 1.00 87.25 93 HIS A N 1
ATOM 761 C CA . HIS A 1 93 ? -0.739 -6.554 10.906 1.00 87.25 93 HIS A CA 1
ATOM 762 C C . HIS A 1 93 ? 0.036 -5.232 10.871 1.00 87.25 93 HIS A C 1
ATOM 764 O O . HIS A 1 93 ? 1.145 -5.106 11.402 1.00 87.25 93 HIS A O 1
ATOM 770 N N . PHE A 1 94 ? -0.572 -4.191 10.304 1.00 84.69 94 PHE A N 1
ATOM 771 C CA . PHE A 1 94 ? 0.071 -2.899 10.040 1.00 84.69 94 PHE A CA 1
ATOM 772 C C . PHE A 1 94 ? 0.562 -2.192 11.304 1.00 84.69 94 PHE A C 1
ATOM 774 O O . PHE A 1 94 ? 1.689 -1.699 11.340 1.00 84.69 94 PHE A O 1
ATOM 781 N N . GLY A 1 95 ? -0.231 -2.215 12.380 1.00 82.00 95 GLY A N 1
ATOM 782 C CA . GLY A 1 95 ? 0.149 -1.581 13.649 1.00 82.00 95 GLY A CA 1
ATOM 783 C C . GLY A 1 95 ? 1.353 -2.233 14.340 1.00 82.00 95 GLY A C 1
ATOM 784 O O . GLY A 1 95 ? 2.093 -1.557 15.045 1.00 82.00 95 GLY A O 1
ATOM 785 N N . LYS A 1 96 ? 1.578 -3.532 14.100 1.00 83.94 96 LYS A N 1
ATOM 786 C CA . LYS A 1 96 ? 2.686 -4.312 14.680 1.00 83.94 96 LYS A CA 1
ATOM 787 C C . LYS A 1 96 ? 3.848 -4.469 13.700 1.00 83.94 96 LYS A C 1
ATOM 789 O O . LYS A 1 96 ? 4.929 -4.862 14.115 1.00 83.94 96 LYS A O 1
ATOM 794 N N . ARG A 1 97 ? 3.626 -4.149 12.417 1.00 81.88 97 ARG A N 1
ATOM 795 C CA . ARG A 1 97 ? 4.566 -4.349 11.304 1.00 81.88 97 ARG A CA 1
ATOM 796 C C . ARG A 1 97 ? 5.072 -5.792 11.238 1.00 81.88 97 ARG A C 1
ATOM 798 O O . ARG A 1 97 ? 6.263 -6.038 11.087 1.00 81.88 97 ARG A O 1
ATOM 805 N N . GLN A 1 98 ? 4.146 -6.732 11.387 1.00 83.19 98 GLN A N 1
ATOM 806 C CA . GLN A 1 98 ? 4.407 -8.169 11.407 1.00 83.19 98 GLN A CA 1
ATOM 807 C C . GLN A 1 98 ? 3.471 -8.871 10.427 1.00 83.19 98 GLN A C 1
ATOM 809 O O . GLN A 1 98 ? 2.376 -8.374 10.151 1.00 83.19 98 GLN A O 1
ATOM 814 N N . SER A 1 99 ? 3.907 -10.013 9.909 1.00 79.94 99 SER A N 1
ATOM 815 C CA . SER A 1 99 ? 3.013 -10.961 9.251 1.00 79.94 99 SER A CA 1
ATOM 816 C C . SER A 1 99 ? 2.290 -11.796 10.303 1.00 79.94 99 SER A C 1
ATOM 818 O O . SER A 1 99 ? 2.860 -12.110 11.350 1.00 79.94 99 SER A O 1
ATOM 820 N N . ASP A 1 100 ? 1.036 -12.142 10.030 1.00 72.00 100 ASP A N 1
ATOM 821 C CA . ASP A 1 100 ? 0.319 -13.119 10.838 1.00 72.00 100 ASP A CA 1
ATOM 822 C C . ASP A 1 100 ? 0.778 -14.520 10.434 1.00 72.00 100 ASP A C 1
ATOM 824 O O . ASP A 1 100 ? 0.669 -14.922 9.273 1.00 72.00 100 ASP A O 1
ATOM 828 N N . ALA A 1 101 ? 1.310 -15.268 11.401 1.00 59.75 101 ALA A N 1
ATOM 829 C CA . ALA A 1 101 ? 1.858 -16.606 11.176 1.00 59.75 101 ALA A CA 1
ATOM 830 C C . ALA A 1 101 ? 0.801 -17.610 10.680 1.00 59.75 101 ALA A C 1
ATOM 832 O O . ALA A 1 101 ? 1.148 -18.624 10.078 1.00 59.75 101 ALA A O 1
ATOM 833 N N . GLU A 1 102 ? -0.484 -17.328 10.912 1.00 59.69 102 GLU A N 1
ATOM 834 C CA . GLU A 1 102 ? -1.602 -18.167 10.480 1.00 59.69 102 GLU A CA 1
ATOM 835 C C . GLU A 1 102 ? -1.758 -18.214 8.951 1.00 59.69 102 GLU A C 1
ATOM 837 O O . GLU A 1 102 ? -2.109 -19.260 8.411 1.00 59.69 102 GLU A O 1
ATOM 842 N N . TYR A 1 103 ? -1.413 -17.126 8.254 1.00 54.12 103 TYR A N 1
ATOM 843 C CA . TYR A 1 103 ? -1.574 -16.984 6.799 1.00 54.12 103 TYR A CA 1
ATOM 844 C C . TYR A 1 103 ? -0.268 -17.165 6.021 1.00 54.12 103 TYR A C 1
ATOM 846 O O . TYR A 1 103 ? -0.219 -16.944 4.810 1.00 54.12 103 TYR A O 1
ATOM 854 N N . GLN A 1 104 ? 0.812 -17.564 6.695 1.00 55.16 104 GLN A N 1
ATOM 855 C CA . GLN A 1 104 ? 2.032 -17.936 5.996 1.00 55.16 104 GLN A CA 1
ATOM 856 C C . GLN A 1 104 ? 1.853 -19.306 5.345 1.00 55.16 104 GLN A C 1
ATOM 858 O O . GLN A 1 104 ? 1.402 -20.259 5.982 1.00 55.16 104 GLN A O 1
ATOM 863 N N . CYS A 1 105 ? 2.249 -19.406 4.075 1.00 49.47 105 CYS A N 1
ATOM 864 C CA . CYS A 1 105 ? 2.392 -20.684 3.390 1.00 49.47 105 CYS A CA 1
ATOM 865 C C . CYS A 1 105 ? 3.347 -21.563 4.213 1.00 49.47 105 CYS A C 1
ATOM 867 O O . CYS A 1 105 ? 4.554 -21.308 4.259 1.00 49.47 105 CYS A O 1
ATOM 869 N N . ARG A 1 106 ? 2.792 -22.547 4.932 1.00 46.72 106 ARG A N 1
ATOM 870 C CA . ARG A 1 106 ? 3.581 -23.531 5.673 1.00 46.72 106 ARG A CA 1
ATOM 871 C C . ARG A 1 106 ? 4.295 -24.387 4.632 1.00 46.72 106 ARG A C 1
ATOM 873 O O . ARG A 1 106 ? 3.633 -24.985 3.788 1.00 46.72 106 ARG A O 1
ATOM 880 N N . ARG A 1 107 ? 5.627 -24.359 4.659 1.00 43.00 107 ARG A N 1
ATOM 881 C CA . ARG A 1 107 ? 6.458 -25.253 3.848 1.00 43.00 107 ARG A CA 1
ATOM 882 C C . ARG A 1 107 ? 6.279 -26.699 4.284 1.00 43.00 107 ARG A C 1
ATOM 884 O O . ARG A 1 107 ? 6.110 -26.911 5.506 1.00 43.00 107 ARG A O 1
#

Secondary structure (DSSP, 8-state):
--S-SSHHHHHHHHHHHTT------SS--------GGG-------HHHHHHHHHHHHHHTT-TT--S-S-TT-TTS--SSS-HHHHHHHHTEETTTTEE-GGGS---

InterPro domains:
  IPR021067 Glycosyltransferase, GlcNAc [PF11397] (1-93)
  IPR021067 Glycosyltransferase, GlcNAc [PTHR34496] (1-101)

Radius of gyration: 15.9 Å; chains: 1; bounding box: 41×40×30 Å

Foldseek 3Di:
DPPDDCPVVLVLQQCVQAPHDDDDDPDDPDDDDPPCPPDDDDDDDVVVVLLVNLCSCCQLVHPSHDVPDDVPDPSGHHHPDDSVVVCVVVQHDRHVRDGNPVPDDDD